Protein AF-A0A162M5D6-F1 (afdb_monomer_lite)

Organism: NCBI:txid520767

Sequence (136 aa):
MGKERIKIIQDYLTEVTIKDVEELYRNLEDIYNQLLLKQNIGIQKCFCGGNENFLSELKKSFSKAVEINLIVSFLLESGVRLIIEDLIEAKKRNCPIRIVTGRYLNITQPSALYLIKDRLGDYVDFNERYEKWTQQ

Foldseek 3Di:
DVVVVVVVVVVCVVPDDPVNVVVVVVVVVVVVVVVCVVVVHDDDDDDDDDPDDPLVVVLVCLQPALEEEAEDAADDLVVCVSCLVSVLNSVVVVHQAEYEYECVVPRHDVVNVVVNCVRCPPSYHYDYDDPPPDDD

Secondary structure (DSSP, 8-state):
-HHHHHHHHHHHTTS--HHHHHHHHHHHHHHHHHHHHHTTPPP-----STT--HHHHHHHHHHH-S-EEEEES---HHHHHHHHHHHHHHHHTT--EEEEE--TTS-S-HHHHHHHHHHHGGGEEEEE--------

pLDDT: mean 80.39, std 15.58, range [35.5, 97.44]

Radius of gyration: 22.11 Å; chains: 1; bounding box: 46×38×70 Å

Structure (mmCIF, N/CA/C/O backbone):
data_AF-A0A162M5D6-F1
#
_entry.id   AF-A0A162M5D6-F1
#
loop_
_atom_site.group_PDB
_atom_site.id
_atom_site.type_symbol
_atom_site.label_atom_id
_atom_site.label_alt_id
_atom_site.label_comp_id
_atom_site.label_asym_id
_atom_site.label_entity_id
_atom_site.label_seq_id
_atom_site.pdbx_PDB_ins_code
_atom_site.Cartn_x
_atom_site.Cartn_y
_atom_site.Cartn_z
_atom_site.occupancy
_atom_site.B_iso_or_equiv
_atom_site.auth_seq_id
_atom_site.auth_comp_id
_atom_site.auth_asym_id
_atom_site.auth_atom_id
_atom_site.pdbx_PDB_model_num
ATOM 1 N N . MET A 1 1 ? -31.318 17.160 29.882 1.00 50.53 1 MET A N 1
ATOM 2 C CA . MET A 1 1 ? -30.449 15.968 30.026 1.00 50.53 1 MET A CA 1
ATOM 3 C C . MET A 1 1 ? -29.015 16.164 29.529 1.00 50.53 1 MET A C 1
ATOM 5 O O . MET A 1 1 ? -28.113 15.888 30.301 1.00 50.53 1 MET A O 1
ATOM 9 N N . GLY A 1 2 ? -28.751 16.630 28.297 1.00 54.97 2 GLY A N 1
ATOM 10 C CA . GLY A 1 2 ? -27.367 16.724 27.778 1.00 54.97 2 GLY A CA 1
ATOM 11 C C . GLY A 1 2 ? -26.460 17.755 28.474 1.00 54.97 2 GLY A C 1
ATOM 12 O O . GLY A 1 2 ? -25.319 17.450 28.792 1.00 54.97 2 GLY A O 1
ATOM 13 N N . LYS A 1 3 ? -26.975 18.956 28.777 1.00 54.56 3 LYS A N 1
ATOM 14 C CA . LYS A 1 3 ? -26.180 20.059 29.365 1.00 54.56 3 LYS A CA 1
ATOM 15 C C . LYS A 1 3 ? -25.718 19.809 30.806 1.00 54.56 3 LYS A C 1
ATOM 17 O O . LYS A 1 3 ? -24.673 20.299 31.208 1.00 54.56 3 LYS A O 1
ATOM 22 N N . GLU A 1 4 ? -26.488 19.036 31.562 1.00 56.66 4 GLU A N 1
ATOM 23 C CA . GLU A 1 4 ? -26.211 18.716 32.968 1.00 56.66 4 GLU A CA 1
ATOM 24 C C . GLU A 1 4 ? -25.082 17.685 33.094 1.00 56.66 4 GLU A C 1
ATOM 26 O O . GLU A 1 4 ? -24.211 17.806 33.948 1.00 56.66 4 GLU A O 1
ATOM 31 N N . ARG A 1 5 ? -25.017 16.741 32.144 1.00 57.56 5 ARG A N 1
ATOM 32 C CA . ARG A 1 5 ? -23.924 15.767 32.033 1.00 57.56 5 ARG A CA 1
ATOM 33 C C . ARG A 1 5 ? -22.599 16.412 31.618 1.00 57.56 5 ARG A C 1
ATOM 35 O O . ARG A 1 5 ? -21.558 16.001 32.109 1.00 57.56 5 ARG A O 1
ATOM 42 N N . ILE A 1 6 ? -22.634 17.442 30.766 1.00 58.12 6 ILE A N 1
ATOM 43 C CA . ILE A 1 6 ? -21.426 18.171 30.327 1.00 58.12 6 ILE A CA 1
ATOM 44 C C . ILE A 1 6 ? -20.765 18.911 31.496 1.00 58.12 6 ILE A C 1
ATOM 46 O O . ILE A 1 6 ? -19.542 18.947 31.579 1.00 58.12 6 ILE A O 1
ATOM 50 N N . LYS A 1 7 ? -21.565 19.451 32.421 1.00 59.00 7 LYS A N 1
ATOM 51 C CA . LYS A 1 7 ? -21.062 20.180 33.592 1.00 59.00 7 LYS A CA 1
ATOM 52 C C . LYS A 1 7 ? -20.300 19.271 34.561 1.00 59.00 7 LYS A C 1
ATOM 54 O O . LYS A 1 7 ? -19.232 19.638 35.022 1.00 59.00 7 LYS A O 1
ATOM 59 N N . ILE A 1 8 ? -20.805 18.057 34.782 1.00 61.66 8 ILE A N 1
ATOM 60 C CA . ILE A 1 8 ? -20.123 17.041 35.598 1.00 61.66 8 ILE A CA 1
ATOM 61 C C . ILE A 1 8 ? -18.781 16.660 34.958 1.00 61.66 8 ILE A C 1
ATOM 63 O O . ILE A 1 8 ? -17.774 16.586 35.643 1.00 61.66 8 ILE A O 1
ATOM 67 N N . ILE A 1 9 ? -18.737 16.483 33.635 1.00 61.41 9 ILE A N 1
ATOM 68 C CA . ILE A 1 9 ? -17.500 16.131 32.916 1.00 61.41 9 ILE A CA 1
ATOM 69 C C . ILE A 1 9 ? -16.437 17.239 33.040 1.00 61.41 9 ILE A C 1
ATOM 71 O O . ILE A 1 9 ? -15.251 16.935 33.138 1.00 61.41 9 ILE A O 1
ATOM 75 N N . GLN A 1 10 ? -16.850 18.510 33.074 1.00 60.47 10 GLN A N 1
ATOM 76 C CA . GLN A 1 10 ? -15.944 19.653 33.242 1.00 60.47 10 GLN A CA 1
ATOM 77 C C . GLN A 1 10 ? -15.263 19.683 34.616 1.00 60.47 10 GLN A C 1
ATOM 79 O O . GLN A 1 10 ? -14.074 19.979 34.669 1.00 60.47 10 GLN A O 1
ATOM 84 N N . ASP A 1 11 ? -15.970 19.315 35.686 1.00 59.22 11 ASP A N 1
ATOM 85 C CA . ASP A 1 11 ? -15.410 19.285 37.047 1.00 59.22 11 ASP A CA 1
ATOM 86 C C . ASP A 1 11 ? -14.407 18.130 37.257 1.00 59.22 11 ASP A C 1
ATOM 88 O O . ASP A 1 11 ? -13.517 18.230 38.097 1.00 59.22 11 ASP A O 1
ATOM 92 N N . TYR A 1 12 ? -14.498 17.046 36.474 1.00 59.38 12 TYR A N 1
ATOM 93 C CA . TYR A 1 12 ? -13.530 15.939 36.518 1.00 59.38 12 TYR A CA 1
ATOM 94 C C . TYR A 1 12 ? -12.299 16.168 35.627 1.00 59.38 12 TYR A C 1
ATOM 96 O O . TYR A 1 12 ? -11.243 15.603 35.896 1.00 59.38 12 TYR A O 1
ATOM 104 N N . LEU A 1 13 ? -12.386 17.018 34.597 1.00 58.44 13 LEU A N 1
ATOM 105 C CA . LEU A 1 13 ? -11.281 17.291 33.664 1.00 58.44 13 LEU A CA 1
ATOM 106 C C . LEU A 1 13 ? -10.058 17.961 34.318 1.00 58.44 13 LEU A C 1
ATOM 108 O O . LEU A 1 13 ? -8.984 17.961 33.723 1.00 58.44 13 LEU A O 1
ATOM 112 N N . THR A 1 14 ? -10.188 18.497 35.534 1.00 59.84 14 THR A N 1
ATOM 113 C CA . THR A 1 14 ? -9.071 19.069 36.305 1.00 59.84 14 THR A CA 1
ATOM 114 C C . THR A 1 14 ? -8.072 18.036 36.834 1.00 59.84 14 THR A C 1
ATOM 116 O O . THR A 1 14 ? -6.943 18.416 37.134 1.00 59.84 14 THR A O 1
ATOM 119 N N . GLU A 1 15 ? -8.436 16.751 36.908 1.00 63.97 15 GLU A N 1
ATOM 120 C CA . GLU A 1 15 ? -7.542 15.668 37.368 1.00 63.97 15 GLU A CA 1
ATOM 121 C C . GLU A 1 15 ? -7.142 14.681 36.259 1.00 63.97 15 GLU A C 1
ATOM 123 O O . GLU A 1 15 ? -6.384 13.740 36.492 1.00 63.97 15 GLU A O 1
ATOM 128 N N . VAL A 1 16 ? -7.641 14.887 35.041 1.00 67.38 16 VAL A N 1
ATOM 129 C CA . VAL A 1 16 ? -7.506 13.939 33.930 1.00 67.38 16 VAL A CA 1
ATOM 130 C C . VAL A 1 16 ? -6.318 14.332 33.059 1.00 67.38 16 VAL A C 1
ATOM 132 O O . VAL A 1 16 ? -6.172 15.487 32.653 1.00 67.38 16 VAL A O 1
ATOM 135 N N . THR A 1 17 ? -5.452 13.371 32.742 1.00 77.56 17 THR A N 1
ATOM 136 C CA . THR A 1 17 ? -4.308 13.632 31.867 1.00 77.56 17 THR A CA 1
ATOM 137 C C . THR A 1 17 ? -4.729 13.618 30.397 1.00 77.56 17 THR A C 1
ATOM 139 O O . THR A 1 17 ? -5.713 12.992 30.008 1.00 77.56 17 THR A O 1
ATOM 142 N N . ILE A 1 18 ? -3.947 14.271 29.530 1.00 75.19 18 ILE A N 1
ATOM 143 C CA . ILE A 1 18 ? -4.196 14.283 28.074 1.00 75.19 18 ILE A CA 1
ATOM 144 C C . ILE A 1 18 ? -4.282 12.855 27.502 1.00 75.19 18 ILE A C 1
ATOM 146 O O . ILE A 1 18 ? -5.047 12.613 26.571 1.00 75.19 18 ILE A O 1
ATOM 150 N N . LYS A 1 19 ? -3.538 11.901 28.080 1.00 76.06 19 LYS A N 1
ATOM 151 C CA . LYS A 1 19 ? -3.556 10.495 27.656 1.00 76.06 19 LYS A CA 1
ATOM 152 C C . LYS A 1 19 ? -4.900 9.822 27.915 1.00 76.06 19 LYS A C 1
ATOM 154 O O . LYS A 1 19 ? -5.393 9.118 27.042 1.00 76.06 19 LYS A O 1
ATOM 159 N N . ASP A 1 20 ? -5.501 10.080 29.070 1.00 78.00 20 ASP A N 1
ATOM 160 C CA . ASP A 1 20 ? -6.796 9.502 29.437 1.00 78.00 20 ASP A CA 1
ATOM 161 C C . ASP A 1 20 ? -7.901 10.010 28.497 1.00 78.00 20 ASP A C 1
ATOM 163 O O . ASP A 1 20 ? -8.774 9.255 28.068 1.00 78.00 20 ASP A O 1
ATOM 167 N N . VAL A 1 21 ? -7.831 11.291 28.109 1.00 81.56 21 VAL A N 1
ATOM 168 C CA . VAL A 1 21 ? -8.748 11.885 27.123 1.00 81.56 21 VAL A CA 1
ATOM 169 C C . VAL A 1 21 ? -8.559 11.256 25.741 1.00 81.56 21 VAL A C 1
ATOM 171 O O . VAL A 1 21 ? -9.543 10.980 25.053 1.00 81.56 21 VAL A O 1
ATOM 174 N N . GLU A 1 22 ? -7.313 11.010 25.329 1.00 78.19 22 GLU A N 1
ATOM 175 C CA . GLU A 1 22 ? -7.013 10.360 24.051 1.00 78.19 22 GLU A CA 1
ATOM 176 C C . GLU A 1 22 ? -7.562 8.926 24.002 1.00 78.19 22 GLU A C 1
ATOM 178 O O . GLU A 1 22 ? -8.163 8.522 23.003 1.00 78.19 22 GLU A O 1
ATOM 183 N N . GLU A 1 23 ? -7.410 8.165 25.085 1.00 79.56 23 GLU A N 1
ATOM 184 C CA . GLU A 1 23 ? -7.946 6.808 25.189 1.00 79.56 23 GLU A CA 1
ATOM 185 C C . GLU A 1 23 ? -9.479 6.802 25.145 1.00 79.56 23 GLU A C 1
ATOM 187 O O . GLU A 1 23 ? -10.086 6.022 24.406 1.00 79.56 23 GLU A O 1
ATOM 192 N N . LEU A 1 24 ? -10.120 7.732 25.859 1.00 83.44 24 LEU A N 1
ATOM 193 C CA . LEU A 1 24 ? -11.573 7.880 25.836 1.00 83.44 24 LEU A CA 1
ATOM 194 C C . LEU A 1 24 ? -12.092 8.220 24.431 1.00 83.44 24 LEU A C 1
ATOM 196 O O . LEU A 1 24 ? -13.107 7.670 23.998 1.00 83.44 24 LEU A O 1
ATOM 200 N N . TYR A 1 25 ? -11.385 9.096 23.709 1.00 81.25 25 TYR A N 1
ATOM 201 C CA . TYR A 1 25 ? -11.719 9.458 22.333 1.00 81.25 25 TYR A CA 1
ATOM 202 C C . TYR A 1 25 ? -11.641 8.247 21.396 1.00 81.25 25 TYR A C 1
ATOM 204 O O . TYR A 1 25 ? -12.595 7.989 20.663 1.00 81.25 25 TYR A O 1
ATOM 212 N N . ARG A 1 26 ? -10.556 7.463 21.465 1.00 79.88 26 ARG A N 1
ATOM 213 C CA . ARG A 1 26 ? -10.389 6.239 20.658 1.00 79.88 26 ARG A CA 1
ATOM 214 C C . ARG A 1 26 ? -11.501 5.224 20.935 1.00 79.88 26 ARG A C 1
ATOM 216 O O . ARG A 1 26 ? -12.093 4.692 20.002 1.00 79.88 26 ARG A O 1
ATOM 223 N N . ASN A 1 27 ? -11.846 5.021 22.207 1.00 85.06 27 ASN A N 1
ATOM 224 C CA . ASN A 1 27 ? -12.925 4.113 22.601 1.00 85.06 27 ASN A CA 1
ATOM 225 C C . ASN A 1 27 ? -14.295 4.570 22.072 1.00 85.06 27 ASN A C 1
ATOM 227 O O . ASN A 1 27 ? -15.091 3.755 21.602 1.00 85.06 27 ASN A O 1
ATOM 231 N N . LEU A 1 28 ? -14.581 5.875 22.125 1.00 86.75 28 LEU A N 1
ATOM 232 C CA . LEU A 1 28 ? -15.802 6.447 21.552 1.00 86.75 28 LEU A CA 1
ATOM 233 C C . LEU A 1 28 ? -15.848 6.297 20.027 1.00 86.75 28 LEU A C 1
ATOM 235 O O . LEU A 1 28 ? -16.903 5.953 19.489 1.00 86.75 28 LEU A O 1
ATOM 239 N N . GLU A 1 29 ? -14.724 6.524 19.346 1.00 83.06 29 GLU A N 1
ATOM 240 C CA . GLU A 1 29 ? -14.594 6.329 17.899 1.00 83.06 29 GLU A CA 1
ATOM 241 C C . GLU A 1 29 ? -14.893 4.871 17.514 1.00 83.06 29 GLU A C 1
ATOM 243 O O . GLU A 1 29 ? -15.679 4.624 16.598 1.00 83.06 29 GLU A O 1
ATOM 248 N N . ASP A 1 30 ? -14.358 3.898 18.254 1.00 83.31 30 ASP A N 1
ATOM 249 C CA . ASP A 1 30 ? -14.608 2.473 18.016 1.00 83.31 30 ASP A CA 1
ATOM 250 C C . ASP A 1 30 ? -16.081 2.097 18.204 1.00 83.31 30 ASP A C 1
ATOM 252 O O . ASP A 1 30 ? -16.663 1.408 17.359 1.00 83.31 30 ASP A O 1
ATOM 256 N N . ILE A 1 31 ? -16.721 2.584 19.273 1.00 86.94 31 ILE A N 1
ATOM 257 C CA . ILE A 1 31 ? -18.156 2.367 19.507 1.00 86.94 31 ILE A CA 1
ATOM 258 C C . ILE A 1 31 ? -18.977 2.968 18.361 1.00 86.94 31 ILE A C 1
ATOM 260 O O . ILE A 1 31 ? -19.894 2.322 17.846 1.00 86.94 31 ILE A O 1
ATOM 264 N N . TYR A 1 32 ? -18.645 4.187 17.935 1.00 84.25 32 TYR A N 1
ATOM 265 C CA . TYR A 1 32 ? -19.317 4.856 16.826 1.00 84.25 32 TYR A CA 1
ATOM 266 C C . TYR A 1 32 ? -19.174 4.067 15.517 1.00 84.25 32 TYR A C 1
ATOM 268 O O . TYR A 1 32 ? -20.175 3.787 14.853 1.00 84.25 32 TYR A O 1
ATOM 276 N N . ASN A 1 33 ? -17.964 3.608 15.197 1.00 81.69 33 ASN A N 1
ATOM 277 C CA . ASN A 1 33 ? -17.697 2.783 14.020 1.00 81.69 33 ASN A CA 1
ATOM 278 C C . ASN A 1 33 ? -18.497 1.469 14.047 1.00 81.69 33 ASN A C 1
ATOM 280 O O . ASN A 1 33 ? -19.085 1.082 13.036 1.00 81.69 33 ASN A O 1
ATOM 284 N N . GLN A 1 34 ? -18.598 0.799 15.202 1.00 84.00 34 GLN A N 1
ATOM 285 C CA . GLN A 1 34 ? -19.424 -0.406 15.336 1.00 84.00 34 GLN A CA 1
ATOM 286 C C . GLN A 1 34 ? -20.916 -0.136 15.101 1.00 84.00 34 GLN A C 1
ATOM 288 O O . GLN A 1 34 ? -21.606 -0.963 14.500 1.00 84.00 34 GLN A O 1
ATOM 293 N N . LEU A 1 35 ? -21.430 1.006 15.564 1.00 86.88 35 LEU A N 1
ATOM 294 C CA . LEU A 1 35 ? -22.823 1.392 15.339 1.00 86.88 35 LEU A CA 1
ATOM 295 C C . LEU A 1 35 ? -23.102 1.676 13.859 1.00 86.88 35 LEU A C 1
ATOM 297 O O . LEU A 1 35 ? -24.130 1.227 13.350 1.00 86.88 35 LEU A O 1
ATOM 301 N N . LEU A 1 36 ? -22.184 2.349 13.161 1.00 84.50 36 LEU A N 1
ATOM 302 C CA . LEU A 1 36 ? -22.298 2.594 11.720 1.00 84.50 36 LEU A CA 1
ATOM 303 C C . LEU A 1 36 ? -22.319 1.288 10.918 1.00 84.50 36 LEU A C 1
ATOM 305 O O . LEU A 1 36 ? -23.181 1.116 10.055 1.00 84.50 36 LEU A O 1
ATOM 309 N N . LEU A 1 37 ? -21.441 0.336 11.257 1.00 82.44 37 LEU A N 1
ATOM 310 C CA . LEU A 1 37 ? -21.422 -0.992 10.634 1.00 82.44 37 LEU A CA 1
ATOM 311 C C . LEU A 1 37 ? -22.741 -1.746 10.852 1.00 82.44 37 LEU A C 1
ATOM 313 O O . LEU A 1 37 ? -23.274 -2.323 9.908 1.00 82.44 37 LEU A O 1
ATOM 317 N N . LYS A 1 38 ? -23.311 -1.702 12.067 1.00 87.06 38 LYS A N 1
ATOM 318 C CA . LYS A 1 38 ? -24.627 -2.305 12.357 1.00 87.06 38 LYS A CA 1
ATOM 319 C C . LYS A 1 38 ? -25.759 -1.697 11.530 1.00 87.06 38 LYS A C 1
ATOM 321 O O . LYS A 1 38 ? -26.717 -2.396 11.218 1.00 87.06 38 LYS A O 1
ATOM 326 N N . GLN A 1 39 ? -25.664 -0.415 11.192 1.00 87.50 39 GLN A N 1
ATOM 327 C CA . GLN A 1 39 ? -26.651 0.291 10.370 1.00 87.50 39 GLN A CA 1
ATOM 328 C C . GLN A 1 39 ? -26.354 0.199 8.866 1.00 87.50 39 GLN A C 1
ATOM 330 O O . GLN A 1 39 ? -27.059 0.811 8.068 1.00 87.50 39 GLN A O 1
ATOM 335 N N . ASN A 1 40 ? -25.337 -0.577 8.473 1.00 81.62 40 ASN A N 1
ATOM 336 C CA . ASN A 1 40 ? -24.897 -0.744 7.090 1.00 81.62 40 ASN A CA 1
ATOM 337 C C . ASN A 1 40 ? -24.501 0.583 6.408 1.00 81.62 40 ASN A C 1
ATOM 339 O O . ASN A 1 40 ? -24.628 0.734 5.193 1.00 81.62 40 ASN A O 1
ATOM 343 N N . ILE A 1 41 ? -24.032 1.556 7.196 1.00 83.19 41 ILE A N 1
ATOM 344 C CA . ILE A 1 41 ? -23.549 2.846 6.702 1.00 83.19 41 ILE A CA 1
ATOM 345 C C . ILE A 1 41 ? -22.061 2.701 6.380 1.00 83.19 41 ILE A C 1
ATOM 347 O O . ILE A 1 41 ? -21.254 2.355 7.244 1.00 83.19 41 ILE A O 1
ATOM 351 N N . GLY A 1 42 ? -21.693 2.970 5.127 1.00 72.62 42 GLY A N 1
ATOM 352 C CA . GLY A 1 42 ? -20.301 2.949 4.687 1.00 72.62 42 GLY A CA 1
ATOM 353 C C . GLY A 1 42 ? -19.486 4.046 5.372 1.00 72.62 42 GLY A C 1
ATOM 354 O O . GLY A 1 42 ? -19.774 5.230 5.213 1.00 72.62 42 GLY A O 1
ATOM 355 N N . ILE A 1 43 ? -18.457 3.654 6.122 1.00 72.25 43 ILE A N 1
ATOM 356 C CA . ILE A 1 43 ? -17.537 4.589 6.775 1.00 72.25 43 ILE A CA 1
ATOM 357 C C . ILE A 1 43 ? -16.550 5.106 5.724 1.00 72.25 43 ILE A C 1
ATOM 359 O O . ILE A 1 43 ? -15.767 4.333 5.174 1.00 72.25 43 ILE A O 1
ATOM 363 N N . GLN A 1 44 ? -16.557 6.413 5.459 1.00 73.19 44 GLN A N 1
ATOM 364 C CA . GLN A 1 44 ? -15.472 7.072 4.731 1.00 73.19 44 GLN A CA 1
ATOM 365 C C . GLN A 1 44 ? -14.458 7.603 5.740 1.00 73.19 44 GLN A C 1
ATOM 367 O O . GLN A 1 44 ? -14.756 8.521 6.502 1.00 73.19 44 GLN A O 1
ATOM 372 N N . LYS A 1 45 ? -13.262 7.011 5.750 1.00 77.94 45 LYS A N 1
ATOM 373 C CA . LYS A 1 45 ? -12.149 7.474 6.580 1.00 77.94 45 LYS A CA 1
ATOM 374 C C . LYS A 1 45 ? -11.257 8.404 5.760 1.00 77.94 45 LYS A C 1
ATOM 376 O O . LYS A 1 45 ? -10.803 8.031 4.681 1.00 77.94 45 LYS A O 1
ATOM 381 N N . CYS A 1 46 ? -11.027 9.609 6.270 1.00 82.19 46 CYS A N 1
ATOM 382 C CA . CYS A 1 46 ? -10.016 10.528 5.754 1.00 82.19 46 CYS A CA 1
ATOM 383 C C . CYS A 1 46 ? -8.738 10.352 6.580 1.00 82.19 46 CYS A C 1
ATOM 385 O O . CYS A 1 46 ? -8.832 10.071 7.769 1.00 82.19 46 CYS A O 1
ATOM 387 N N . PHE A 1 47 ? -7.570 10.505 5.958 1.00 85.06 47 PHE A N 1
ATOM 388 C CA . PHE A 1 47 ? -6.284 10.460 6.651 1.00 85.06 47 PHE A CA 1
ATOM 389 C C . PHE A 1 47 ? -5.572 11.796 6.463 1.00 85.06 47 PHE A C 1
ATOM 391 O O . PHE A 1 47 ? -5.239 12.160 5.334 1.00 85.06 47 PHE A O 1
ATOM 398 N N . CYS A 1 48 ? -5.321 12.510 7.560 1.00 83.44 48 CYS A N 1
ATOM 399 C CA . CYS A 1 48 ? -4.722 13.854 7.530 1.00 83.44 48 CYS A CA 1
ATOM 400 C C . CYS A 1 48 ? -3.274 13.897 8.056 1.00 83.44 48 CYS A C 1
ATOM 402 O O . CYS A 1 48 ? -2.677 14.969 8.146 1.00 83.44 48 CYS A O 1
ATOM 404 N N . GLY A 1 49 ? -2.695 12.741 8.394 1.00 75.94 49 GLY A N 1
ATOM 405 C CA . 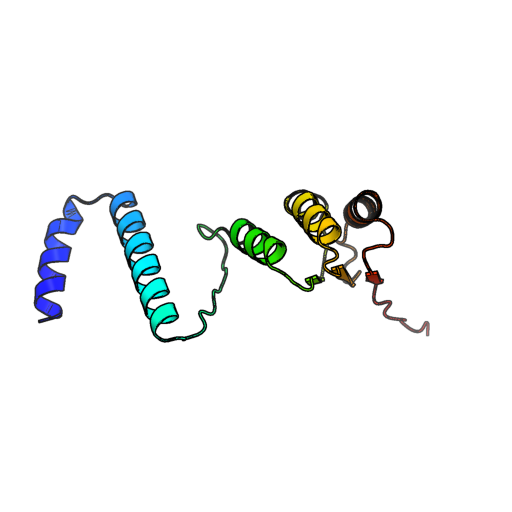GLY A 1 49 ? -1.388 12.644 9.049 1.00 75.94 49 GLY A CA 1
ATOM 406 C C . GLY A 1 49 ? -1.468 12.843 10.570 1.00 75.94 49 GLY A C 1
ATOM 407 O O . GLY A 1 49 ? -2.547 12.881 11.155 1.00 75.94 49 GLY A O 1
ATOM 408 N N . GLY A 1 50 ? -0.316 12.923 11.240 1.00 79.75 50 GLY A N 1
ATOM 409 C CA . GLY A 1 50 ? -0.250 13.009 12.704 1.00 79.75 50 GLY A CA 1
ATOM 410 C C . GLY A 1 50 ? -0.455 11.650 13.380 1.00 79.75 50 GLY A C 1
ATOM 411 O O . GLY A 1 50 ? 0.305 10.718 13.127 1.00 79.75 50 GLY A O 1
ATOM 412 N N . ASN A 1 51 ? -1.470 11.539 14.242 1.00 70.31 51 ASN A N 1
ATOM 413 C CA . ASN A 1 51 ? -1.717 10.338 15.056 1.00 70.31 51 ASN A CA 1
ATOM 414 C C . ASN A 1 51 ? -2.437 9.207 14.298 1.00 70.31 51 ASN A C 1
ATOM 416 O O . ASN A 1 51 ? -2.578 8.097 14.818 1.00 70.31 51 ASN A O 1
ATOM 420 N N . GLU A 1 52 ? -2.902 9.470 13.076 1.00 69.06 52 GLU A N 1
ATOM 421 C CA . GLU A 1 52 ? -3.607 8.492 12.252 1.00 69.06 52 GLU A CA 1
ATOM 422 C C . GLU A 1 52 ? -2.629 7.631 11.449 1.00 69.06 52 GLU A C 1
ATOM 424 O O . GLU A 1 52 ? -1.851 8.118 10.626 1.00 69.06 52 GLU A O 1
ATOM 429 N N . ASN A 1 53 ? -2.694 6.312 11.642 1.00 83.31 53 ASN A N 1
ATOM 430 C CA . ASN A 1 53 ? -1.799 5.382 10.961 1.00 83.31 53 ASN A CA 1
ATOM 431 C C . ASN A 1 53 ? -2.364 4.950 9.596 1.00 83.31 53 ASN A C 1
ATOM 433 O O . ASN A 1 53 ? -2.886 3.842 9.446 1.00 83.31 53 ASN A O 1
ATOM 437 N N . PHE A 1 54 ? -2.234 5.830 8.598 1.00 89.62 54 PHE A N 1
ATOM 438 C CA . PHE A 1 54 ? -2.598 5.548 7.202 1.00 89.62 54 PHE A CA 1
ATOM 439 C C . PHE A 1 54 ? -1.961 4.252 6.681 1.00 89.62 54 PHE A C 1
ATOM 441 O O . PHE A 1 54 ? -2.629 3.445 6.039 1.00 89.62 54 PHE A O 1
ATOM 448 N N . LEU A 1 55 ? -0.686 4.013 7.005 1.00 91.50 55 LEU A N 1
ATOM 449 C CA . LEU A 1 55 ? 0.039 2.828 6.546 1.00 91.50 55 LEU A CA 1
ATOM 450 C C . LEU A 1 55 ? -0.605 1.527 7.047 1.00 91.50 55 LEU A C 1
ATOM 452 O O . LEU A 1 55 ? -0.726 0.574 6.283 1.00 91.50 55 LEU A O 1
ATOM 456 N N . SER A 1 56 ? -1.031 1.480 8.310 1.00 90.25 56 SER A N 1
ATOM 457 C CA . SER A 1 56 ? -1.692 0.302 8.887 1.00 90.25 56 SER A CA 1
ATOM 458 C C . SER A 1 56 ? -2.997 -0.028 8.160 1.00 90.25 56 SER A C 1
ATOM 460 O O . SER A 1 56 ? -3.225 -1.176 7.776 1.00 90.25 56 SER A O 1
ATOM 462 N N . GLU A 1 57 ? -3.830 0.980 7.895 1.00 89.69 57 GLU A N 1
ATOM 463 C CA . GLU A 1 57 ? -5.088 0.790 7.163 1.00 89.69 57 GLU A CA 1
ATOM 464 C C . GLU A 1 57 ? -4.863 0.445 5.685 1.00 89.69 57 GLU A C 1
ATOM 466 O O . GLU A 1 57 ? -5.568 -0.401 5.127 1.00 89.69 57 GLU A O 1
ATOM 471 N N . LEU A 1 58 ? -3.830 1.012 5.060 1.00 93.56 58 LEU A N 1
ATOM 472 C CA . LEU A 1 58 ? -3.432 0.655 3.702 1.00 93.56 58 LEU A CA 1
ATOM 473 C C . LEU A 1 58 ? -3.028 -0.826 3.610 1.00 93.56 58 LEU A C 1
ATOM 475 O O . LEU A 1 58 ? -3.517 -1.543 2.739 1.00 93.56 58 LEU A O 1
ATOM 479 N N . LYS A 1 59 ? -2.211 -1.321 4.549 1.00 95.19 59 LYS A N 1
ATOM 480 C CA . LYS A 1 59 ? -1.816 -2.740 4.611 1.00 95.19 59 LYS A CA 1
ATOM 481 C C . LYS A 1 59 ? -3.012 -3.670 4.828 1.00 95.19 59 LYS A C 1
ATOM 483 O O . LYS A 1 59 ? -3.134 -4.689 4.150 1.00 95.19 59 LYS A O 1
ATOM 488 N N . LYS A 1 60 ? -3.940 -3.305 5.723 1.00 92.94 60 LYS A N 1
ATOM 489 C CA . LYS A 1 60 ? -5.207 -4.043 5.913 1.00 92.94 60 LYS A CA 1
ATOM 490 C C . LYS A 1 60 ? -6.055 -4.072 4.641 1.00 92.94 60 LYS A C 1
ATOM 492 O O . LYS A 1 60 ? -6.738 -5.061 4.385 1.00 92.94 60 LYS A O 1
ATOM 497 N N . SER A 1 61 ? -6.027 -2.995 3.861 1.00 93.56 61 SER A N 1
ATOM 498 C CA . SER A 1 61 ? -6.733 -2.925 2.582 1.00 93.56 61 SER A CA 1
ATOM 499 C C . SER A 1 61 ? -6.084 -3.853 1.557 1.00 93.56 61 SER A C 1
ATOM 501 O O . SER A 1 61 ? -6.782 -4.656 0.942 1.00 93.56 61 SER A O 1
ATOM 503 N N . PHE A 1 62 ? -4.752 -3.842 1.43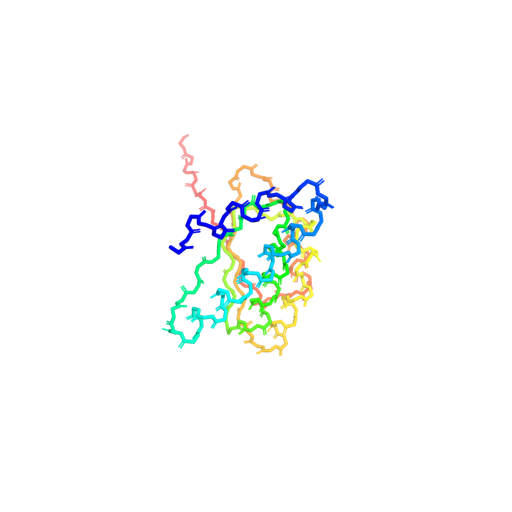8 1.00 96.88 62 PHE A N 1
ATOM 504 C CA . PHE A 1 62 ? -4.028 -4.760 0.555 1.00 96.88 62 PHE A CA 1
ATOM 505 C C . PHE A 1 62 ? -4.288 -6.227 0.886 1.00 96.88 62 PHE A C 1
ATOM 507 O O . PHE A 1 62 ? -4.535 -7.009 -0.031 1.00 96.88 62 PHE A O 1
ATOM 514 N N . SER A 1 63 ? -4.311 -6.611 2.167 1.00 96.19 63 SER A N 1
ATOM 515 C CA . SER A 1 63 ? -4.513 -8.013 2.564 1.00 96.19 63 SER A CA 1
ATOM 516 C C . SER A 1 63 ? -5.885 -8.576 2.180 1.00 96.19 63 SER A C 1
ATOM 518 O O . SER A 1 63 ? -6.012 -9.782 1.971 1.00 96.19 63 SER A O 1
ATOM 520 N N . LYS A 1 64 ? -6.899 -7.717 2.027 1.00 95.00 64 LYS A N 1
ATOM 521 C CA . LYS A 1 64 ? -8.269 -8.095 1.638 1.00 95.00 64 LYS A CA 1
ATOM 522 C C . LYS A 1 64 ? -8.594 -7.797 0.174 1.00 95.00 64 LYS A C 1
ATOM 524 O O . LYS A 1 64 ? -9.625 -8.248 -0.316 1.00 95.00 64 LYS A O 1
ATOM 529 N N . ALA A 1 65 ? -7.745 -7.037 -0.514 1.00 95.75 65 ALA A N 1
ATOM 530 C CA . ALA A 1 65 ? -7.993 -6.600 -1.879 1.00 95.75 65 ALA A CA 1
ATOM 531 C C . ALA A 1 65 ? -8.095 -7.786 -2.850 1.00 95.75 65 ALA A C 1
ATOM 533 O O . ALA A 1 65 ? -7.291 -8.726 -2.788 1.00 95.75 65 ALA A O 1
ATOM 534 N N . VAL A 1 66 ? -9.072 -7.690 -3.755 1.00 96.62 66 VAL A N 1
ATOM 535 C CA . VAL A 1 66 ? -9.248 -8.576 -4.919 1.00 96.62 66 VAL A CA 1
ATOM 536 C C . VAL A 1 66 ? -8.473 -8.039 -6.127 1.00 96.62 66 VAL A C 1
ATOM 538 O O . VAL A 1 66 ? -8.024 -8.816 -6.958 1.00 96.62 66 VAL A O 1
ATOM 541 N N . GLU A 1 67 ? -8.270 -6.721 -6.181 1.00 95.88 67 GLU A N 1
ATOM 542 C CA . GLU A 1 67 ? -7.453 -6.007 -7.162 1.00 95.88 67 GLU A CA 1
ATOM 543 C C . GLU A 1 67 ? -6.807 -4.789 -6.483 1.00 95.88 67 GLU A C 1
ATOM 545 O O . GLU A 1 67 ? -7.426 -4.152 -5.624 1.00 95.88 67 GLU A O 1
ATOM 550 N N . ILE A 1 68 ? -5.572 -4.453 -6.863 1.00 96.81 68 ILE A N 1
ATOM 551 C CA . ILE A 1 68 ? -4.847 -3.276 -6.373 1.00 96.81 68 ILE A CA 1
ATOM 552 C C . ILE A 1 68 ? -4.457 -2.392 -7.562 1.00 96.81 68 ILE A C 1
ATOM 554 O O . ILE A 1 68 ? -3.593 -2.748 -8.359 1.00 96.81 68 ILE A O 1
ATOM 558 N N . ASN A 1 69 ? -5.049 -1.199 -7.643 1.00 95.12 69 ASN A N 1
ATOM 559 C CA . ASN A 1 69 ? -4.662 -0.155 -8.592 1.00 95.12 69 ASN A CA 1
ATOM 560 C C . ASN A 1 69 ? -4.105 1.048 -7.821 1.00 95.12 69 ASN A C 1
ATOM 562 O O . ASN A 1 69 ? -4.849 1.740 -7.127 1.00 95.12 69 ASN A O 1
ATOM 566 N N . LEU A 1 70 ? -2.803 1.310 -7.942 1.00 93.88 70 LEU A N 1
ATOM 567 C CA . LEU A 1 70 ? -2.156 2.479 -7.346 1.00 93.88 70 LEU A CA 1
ATOM 568 C C . LEU A 1 70 ? -1.918 3.534 -8.424 1.00 93.88 70 LEU A C 1
ATOM 570 O O . LEU A 1 70 ? -1.110 3.326 -9.324 1.00 93.88 70 LEU A O 1
ATOM 574 N N . ILE A 1 71 ? -2.605 4.671 -8.326 1.00 92.12 71 ILE A N 1
ATOM 575 C CA . ILE A 1 71 ? -2.384 5.833 -9.194 1.00 92.12 71 ILE A CA 1
ATOM 576 C C . ILE A 1 71 ? -1.737 6.914 -8.339 1.00 92.12 71 ILE A C 1
ATOM 578 O O . ILE A 1 71 ? -2.390 7.500 -7.478 1.00 92.12 71 ILE A O 1
ATOM 582 N N . VAL A 1 72 ? -0.443 7.145 -8.541 1.00 89.75 72 VAL A N 1
ATOM 583 C CA . VAL A 1 72 ? 0.349 8.039 -7.688 1.00 89.75 72 VAL A CA 1
ATOM 584 C C . VAL A 1 72 ? 1.241 8.947 -8.519 1.00 89.75 72 VAL A C 1
ATOM 586 O O . VAL A 1 72 ? 1.885 8.510 -9.470 1.00 89.75 72 VAL A O 1
ATOM 589 N N . SER A 1 73 ? 1.333 10.220 -8.136 1.00 86.00 73 SER A N 1
ATOM 590 C CA . SER A 1 73 ? 2.187 11.180 -8.846 1.00 86.00 73 SER A CA 1
ATOM 591 C C . SER A 1 73 ? 3.668 10.808 -8.768 1.00 86.00 73 SER A C 1
ATOM 593 O O . SER A 1 73 ? 4.383 11.010 -9.743 1.00 86.00 73 SER A O 1
ATOM 595 N N . PHE A 1 74 ? 4.105 10.238 -7.636 1.00 85.56 74 PHE A N 1
ATOM 596 C CA . PHE A 1 74 ? 5.506 9.926 -7.348 1.00 85.56 74 PHE A CA 1
ATOM 597 C C . PHE A 1 74 ? 5.673 8.639 -6.558 1.00 85.56 74 PHE A C 1
ATOM 599 O O . PHE A 1 74 ? 4.861 8.334 -5.683 1.00 85.56 74 PHE A O 1
ATOM 606 N N . LEU A 1 75 ? 6.788 7.949 -6.796 1.00 89.50 75 LEU A N 1
ATOM 607 C CA . LEU A 1 75 ? 7.249 6.841 -5.964 1.00 89.50 75 LEU A CA 1
ATOM 608 C C . LEU A 1 75 ? 8.608 7.169 -5.346 1.00 89.50 75 LEU A C 1
ATOM 610 O O . LEU A 1 75 ? 9.574 7.481 -6.044 1.00 89.50 75 LEU A O 1
ATOM 614 N N . LEU A 1 76 ? 8.668 7.057 -4.022 1.00 91.06 76 LEU A N 1
ATOM 615 C CA . LEU A 1 76 ? 9.904 7.102 -3.248 1.00 91.06 76 LEU A CA 1
ATOM 616 C C . LEU A 1 76 ? 10.248 5.690 -2.792 1.00 91.06 76 LEU A C 1
ATOM 618 O O . LEU A 1 76 ? 9.368 4.944 -2.358 1.00 91.06 76 LEU A O 1
ATOM 622 N N . GLU A 1 77 ? 11.528 5.331 -2.835 1.00 91.94 77 GLU A N 1
ATOM 623 C CA . GLU A 1 77 ? 11.975 3.989 -2.457 1.00 91.94 77 GLU A CA 1
ATOM 624 C C . GLU A 1 77 ? 11.647 3.685 -0.991 1.00 91.94 77 GLU A C 1
ATOM 626 O O . GLU A 1 77 ? 11.186 2.590 -0.668 1.00 91.94 77 GLU A O 1
ATOM 631 N N . SER A 1 78 ? 11.813 4.676 -0.111 1.00 94.06 78 SER A N 1
ATOM 632 C CA . SER A 1 78 ? 11.475 4.563 1.310 1.00 94.06 78 SER A CA 1
ATOM 633 C C . SER A 1 78 ? 10.008 4.188 1.529 1.00 94.06 78 SER A C 1
ATOM 635 O O . SER A 1 78 ? 9.723 3.313 2.339 1.00 94.06 78 SER A O 1
ATOM 637 N N . GLY A 1 79 ? 9.086 4.787 0.772 1.00 92.94 79 GLY A N 1
ATOM 638 C CA . GLY A 1 79 ? 7.661 4.462 0.830 1.00 92.94 79 GLY A CA 1
ATOM 639 C C . GLY A 1 79 ? 7.360 3.064 0.292 1.00 92.94 79 GLY A C 1
ATOM 640 O O . GLY A 1 79 ? 6.625 2.305 0.918 1.00 92.94 79 GLY A O 1
ATOM 641 N N . VAL A 1 80 ? 7.982 2.685 -0.828 1.00 94.50 80 VAL A N 1
ATOM 642 C CA . VAL A 1 80 ? 7.821 1.346 -1.417 1.00 94.50 80 VAL A CA 1
ATOM 643 C C . VAL A 1 80 ? 8.275 0.256 -0.448 1.00 94.50 80 VAL A C 1
ATOM 645 O O . VAL A 1 80 ? 7.563 -0.729 -0.260 1.00 94.50 80 VAL A O 1
ATOM 648 N N . ARG A 1 81 ? 9.420 0.437 0.221 1.00 96.00 81 ARG A N 1
ATOM 649 C CA . ARG A 1 81 ? 9.939 -0.524 1.210 1.00 96.00 81 ARG A CA 1
ATOM 650 C C . ARG A 1 81 ? 8.952 -0.811 2.341 1.00 96.00 81 ARG A C 1
ATOM 652 O O . ARG A 1 81 ? 8.960 -1.918 2.868 1.00 96.00 81 ARG A O 1
ATOM 659 N N . LEU A 1 82 ? 8.087 0.145 2.689 1.00 96.31 82 LEU A N 1
ATOM 660 C CA . LEU A 1 82 ? 7.079 -0.042 3.734 1.00 96.31 82 LEU A CA 1
ATOM 661 C C . LEU A 1 82 ? 5.940 -0.977 3.315 1.00 96.31 82 LEU A C 1
ATOM 663 O O . LEU A 1 82 ? 5.314 -1.561 4.199 1.00 96.31 82 LEU A O 1
ATOM 667 N N . ILE A 1 83 ? 5.664 -1.115 2.014 1.00 96.62 83 ILE A N 1
ATOM 668 C CA . ILE A 1 83 ? 4.501 -1.852 1.489 1.00 96.62 83 ILE A CA 1
ATOM 669 C C . ILE A 1 83 ? 4.861 -3.055 0.608 1.00 96.62 83 ILE A C 1
ATOM 671 O O . ILE A 1 83 ? 3.979 -3.826 0.242 1.00 96.62 83 ILE A O 1
ATOM 675 N N . ILE A 1 84 ? 6.132 -3.227 0.230 1.00 96.38 84 ILE A N 1
ATOM 676 C CA . ILE A 1 84 ? 6.520 -4.202 -0.800 1.00 96.38 84 ILE A CA 1
ATOM 677 C C . ILE A 1 84 ? 6.185 -5.647 -0.416 1.00 96.38 84 ILE A C 1
ATOM 679 O O . ILE A 1 84 ? 5.702 -6.402 -1.254 1.00 96.38 84 ILE A O 1
ATOM 683 N N . GLU A 1 85 ? 6.367 -6.016 0.852 1.00 97.44 85 GLU A N 1
ATOM 684 C CA . GLU A 1 85 ? 6.046 -7.363 1.337 1.00 97.44 85 GLU A CA 1
ATOM 685 C C . GLU A 1 85 ? 4.530 -7.627 1.309 1.00 97.44 85 GLU A C 1
ATOM 687 O O . GLU A 1 85 ? 4.099 -8.726 0.962 1.00 97.44 85 GLU A O 1
ATOM 692 N N . ASP A 1 86 ? 3.704 -6.606 1.562 1.00 97.12 86 ASP A N 1
ATOM 693 C CA . ASP A 1 86 ? 2.244 -6.710 1.458 1.00 97.12 86 ASP A CA 1
ATOM 694 C C . ASP A 1 86 ? 1.794 -6.909 -0.004 1.00 97.12 86 ASP A C 1
ATOM 696 O O . ASP A 1 86 ? 0.872 -7.680 -0.280 1.00 97.12 86 ASP A O 1
ATOM 700 N N . LEU A 1 87 ? 2.474 -6.262 -0.959 1.00 96.62 87 LEU A N 1
ATOM 701 C CA . LEU A 1 87 ? 2.232 -6.456 -2.394 1.00 96.62 87 LEU A CA 1
ATOM 702 C C . LEU A 1 87 ? 2.688 -7.843 -2.873 1.00 96.62 87 LEU A C 1
ATOM 704 O O . LEU A 1 87 ? 2.002 -8.466 -3.685 1.00 96.62 87 LEU A O 1
ATOM 708 N N . ILE A 1 88 ? 3.808 -8.359 -2.355 1.00 96.81 88 ILE A N 1
ATOM 709 C CA . ILE A 1 88 ? 4.252 -9.738 -2.615 1.00 96.81 88 ILE A CA 1
ATOM 710 C C . ILE A 1 88 ? 3.198 -10.727 -2.108 1.00 96.81 88 ILE A C 1
ATOM 712 O O . ILE A 1 88 ? 2.861 -11.683 -2.807 1.00 96.81 88 ILE A O 1
ATOM 716 N N . GLU A 1 89 ? 2.634 -10.494 -0.924 1.00 96.88 89 GLU A N 1
ATOM 717 C CA . GLU A 1 89 ? 1.578 -11.346 -0.378 1.00 96.88 89 GLU A CA 1
ATOM 718 C C . GLU A 1 89 ? 0.280 -11.260 -1.196 1.00 96.88 89 GLU A C 1
ATOM 720 O O . GLU A 1 89 ? -0.368 -12.272 -1.457 1.00 96.88 89 GLU A O 1
ATOM 725 N N . ALA A 1 90 ? -0.083 -10.073 -1.687 1.00 96.75 90 ALA A N 1
ATOM 726 C CA . ALA A 1 90 ? -1.193 -9.924 -2.625 1.00 96.75 90 ALA A CA 1
ATOM 727 C C . ALA A 1 90 ? -0.957 -10.710 -3.928 1.00 96.75 90 ALA A C 1
ATOM 729 O O . ALA A 1 90 ? -1.852 -11.428 -4.380 1.00 96.75 90 ALA A O 1
ATOM 730 N N . LYS A 1 91 ? 0.263 -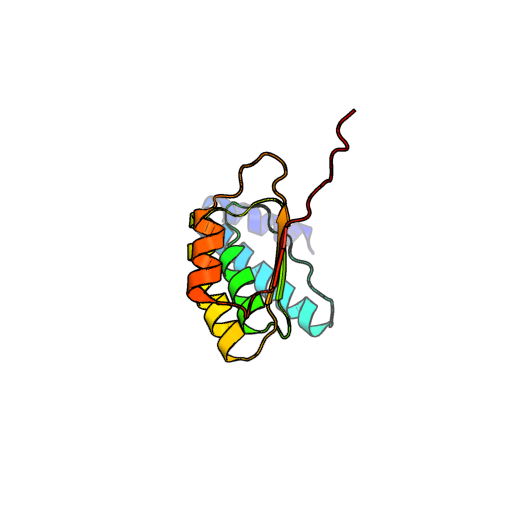10.667 -4.476 1.00 95.19 91 LYS A N 1
ATOM 731 C CA . LYS A 1 91 ? 0.658 -11.469 -5.642 1.00 95.19 91 LYS A CA 1
ATOM 732 C C . LYS A 1 91 ? 0.505 -12.971 -5.391 1.00 95.19 91 LYS A C 1
ATOM 734 O O . LYS A 1 91 ? -0.031 -13.664 -6.249 1.00 95.19 91 LYS A O 1
ATOM 739 N N . LYS A 1 92 ? 0.913 -13.491 -4.225 1.00 95.56 92 LYS A N 1
ATOM 740 C CA . LYS A 1 92 ? 0.736 -14.922 -3.890 1.00 95.56 92 LYS A CA 1
ATOM 741 C C . LYS A 1 92 ? -0.732 -15.360 -3.905 1.00 95.56 92 LYS A C 1
ATOM 743 O O . LYS A 1 92 ? -1.020 -16.516 -4.196 1.00 95.56 92 LYS A O 1
ATOM 748 N N . ARG A 1 93 ? -1.656 -14.436 -3.627 1.00 96.00 93 ARG A N 1
ATOM 749 C CA . ARG A 1 93 ? -3.110 -14.658 -3.697 1.00 96.00 93 ARG A CA 1
ATOM 75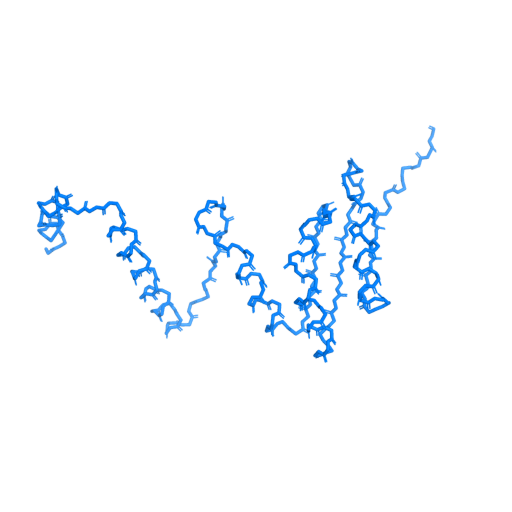0 C C . ARG A 1 93 ? -3.695 -14.468 -5.103 1.00 96.00 93 ARG A C 1
ATOM 752 O O . ARG A 1 93 ? -4.912 -14.494 -5.244 1.00 96.00 93 ARG A O 1
ATOM 759 N N . ASN A 1 94 ? -2.862 -14.266 -6.128 1.00 95.25 94 ASN A N 1
ATOM 760 C CA . ASN A 1 94 ? -3.264 -13.916 -7.495 1.00 95.25 94 ASN A CA 1
ATOM 761 C C . ASN A 1 94 ? -4.117 -12.632 -7.584 1.00 95.25 94 ASN A C 1
ATOM 763 O O . ASN A 1 94 ? -4.939 -12.490 -8.485 1.00 95.25 94 ASN A O 1
ATOM 767 N N . CYS A 1 95 ? -3.932 -11.691 -6.651 1.00 96.25 95 CYS A N 1
ATOM 768 C CA . CYS A 1 95 ? -4.557 -10.368 -6.712 1.00 96.25 95 CYS A CA 1
ATOM 769 C C . CYS A 1 95 ? -3.841 -9.530 -7.783 1.00 96.25 95 CYS A C 1
ATOM 771 O O . CYS A 1 95 ? -2.627 -9.350 -7.649 1.00 96.25 95 CYS A O 1
ATOM 773 N N . PRO A 1 96 ? -4.505 -9.050 -8.850 1.00 94.75 96 PRO A N 1
ATOM 774 C CA . PRO A 1 96 ? -3.854 -8.239 -9.875 1.00 94.75 96 PRO A CA 1
ATOM 775 C C . PRO A 1 96 ? -3.358 -6.913 -9.295 1.00 94.75 96 PRO A C 1
ATOM 777 O O . PRO A 1 96 ? -4.059 -6.273 -8.507 1.00 94.75 96 PRO A O 1
ATOM 780 N N . ILE A 1 97 ? -2.151 -6.498 -9.687 1.00 95.38 97 ILE A N 1
ATOM 781 C CA . ILE A 1 97 ? -1.518 -5.270 -9.195 1.00 95.38 97 ILE A CA 1
ATOM 782 C C . ILE A 1 97 ? -1.130 -4.395 -10.387 1.00 95.38 97 ILE A C 1
ATOM 784 O O . ILE A 1 97 ? -0.336 -4.799 -11.235 1.00 95.38 97 ILE A O 1
ATOM 788 N N . ARG A 1 98 ? -1.648 -3.168 -10.423 1.00 94.62 98 ARG A N 1
ATOM 789 C CA . ARG A 1 98 ? -1.272 -2.138 -11.396 1.00 94.62 98 ARG A CA 1
ATOM 790 C C . ARG A 1 98 ? -0.774 -0.902 -10.669 1.00 94.62 98 ARG A C 1
ATOM 792 O O . ARG A 1 98 ? -1.414 -0.429 -9.728 1.00 94.62 98 ARG A O 1
ATOM 799 N N . ILE A 1 99 ? 0.343 -0.353 -11.134 1.00 92.56 99 ILE A N 1
ATOM 800 C CA . ILE A 1 99 ? 0.903 0.886 -10.598 1.00 92.56 99 ILE A CA 1
ATOM 801 C C . ILE A 1 99 ? 1.084 1.872 -11.749 1.00 92.56 99 ILE A C 1
ATOM 803 O O . ILE A 1 99 ? 1.899 1.681 -12.650 1.00 92.56 99 ILE A O 1
ATOM 807 N N . VAL A 1 100 ? 0.307 2.948 -11.711 1.00 89.38 100 VAL A N 1
ATOM 808 C CA . VAL A 1 100 ? 0.395 4.060 -12.653 1.00 89.38 100 VAL A CA 1
ATOM 809 C C . VAL A 1 100 ? 1.098 5.204 -11.947 1.00 89.38 100 VAL A C 1
ATOM 811 O O . VAL A 1 100 ? 0.618 5.710 -10.929 1.00 89.38 100 VAL A O 1
ATOM 814 N N . THR A 1 101 ? 2.236 5.621 -12.493 1.00 86.31 101 THR A N 1
ATOM 815 C CA . THR A 1 101 ? 2.976 6.765 -11.971 1.00 86.31 101 THR A CA 1
ATOM 816 C C . THR A 1 101 ? 3.430 7.700 -13.081 1.00 86.31 101 THR A C 1
ATOM 818 O O . THR A 1 101 ? 3.600 7.298 -14.233 1.00 86.31 101 THR A O 1
ATOM 821 N N . GLY A 1 102 ? 3.561 8.979 -12.743 1.00 75.56 102 GLY A N 1
ATOM 822 C CA . GLY A 1 102 ? 4.049 10.004 -13.653 1.00 75.56 102 GLY A CA 1
ATOM 823 C C . GLY A 1 102 ? 5.532 10.298 -13.436 1.00 75.56 102 GLY A C 1
ATOM 824 O O . GLY A 1 102 ? 6.107 10.013 -12.387 1.00 75.56 102 GLY A O 1
ATOM 825 N N . ARG A 1 103 ? 6.144 10.951 -14.427 1.00 67.69 103 ARG A N 1
ATOM 826 C CA . ARG A 1 103 ? 7.437 11.646 -14.271 1.00 67.69 103 ARG A CA 1
ATOM 827 C C . ARG A 1 103 ? 7.264 13.149 -14.059 1.00 67.69 103 ARG A C 1
ATOM 829 O O . ARG A 1 103 ? 8.197 13.918 -14.264 1.00 67.69 103 ARG A O 1
ATOM 836 N N . TYR A 1 104 ? 6.061 13.583 -13.698 1.00 57.53 104 TYR A N 1
ATOM 837 C CA . TYR A 1 104 ? 5.744 14.994 -13.517 1.00 57.53 104 TYR A CA 1
ATOM 838 C C . TYR A 1 104 ? 6.672 15.577 -12.445 1.00 57.53 104 TYR A C 1
ATOM 840 O O . TYR A 1 104 ? 6.474 15.229 -11.311 1.00 57.53 104 TYR A O 1
ATOM 848 N N . LEU A 1 105 ? 7.674 16.409 -12.756 1.00 65.00 105 LEU A N 1
ATOM 849 C CA . LEU A 1 105 ? 8.748 16.906 -11.852 1.00 65.00 105 LEU A CA 1
ATOM 850 C C . LEU A 1 105 ? 9.991 16.009 -11.638 1.00 65.00 105 LEU A C 1
ATOM 852 O O . LEU A 1 105 ? 10.875 16.406 -10.884 1.00 65.00 105 LEU A O 1
ATOM 856 N N . ASN A 1 106 ? 10.121 14.838 -12.277 1.00 62.81 106 ASN A N 1
ATOM 857 C CA . ASN A 1 106 ? 11.288 13.938 -12.122 1.00 62.81 106 ASN A CA 1
ATOM 858 C C . ASN A 1 106 ? 11.629 13.523 -10.665 1.00 62.81 106 ASN A C 1
ATOM 860 O O . ASN A 1 106 ? 12.761 13.140 -10.382 1.00 62.81 106 ASN A O 1
ATOM 864 N N . ILE A 1 107 ? 10.670 13.563 -9.731 1.00 68.12 107 ILE A N 1
ATOM 865 C CA . ILE A 1 107 ? 10.908 13.195 -8.317 1.00 68.12 107 ILE A CA 1
ATOM 866 C C . ILE A 1 107 ? 10.885 11.671 -8.105 1.00 68.12 107 ILE A C 1
ATOM 868 O O . ILE A 1 107 ? 11.502 11.172 -7.164 1.00 68.12 107 ILE A O 1
ATOM 872 N N . THR A 1 108 ? 10.203 10.912 -8.972 1.00 71.31 108 THR A N 1
ATOM 873 C CA . THR A 1 108 ? 10.160 9.445 -8.888 1.00 71.31 108 THR A CA 1
ATOM 874 C C . THR A 1 108 ? 11.572 8.871 -8.927 1.00 71.31 108 THR A C 1
ATOM 876 O O . THR A 1 108 ? 12.291 9.017 -9.915 1.00 71.31 108 THR A O 1
ATOM 879 N N . GLN A 1 109 ? 11.967 8.204 -7.843 1.00 77.31 109 GLN A N 1
ATOM 880 C CA . GLN A 1 109 ? 13.291 7.608 -7.737 1.00 77.31 109 GLN A CA 1
ATOM 881 C C . GLN A 1 109 ? 13.344 6.350 -8.612 1.00 77.31 109 GLN A C 1
ATOM 883 O O . GLN A 1 109 ? 12.541 5.438 -8.393 1.00 77.31 109 GLN A O 1
ATOM 888 N N . PRO A 1 110 ? 14.298 6.231 -9.558 1.00 82.50 110 PRO A N 1
ATOM 889 C CA . PRO A 1 110 ? 14.427 5.026 -10.376 1.00 82.50 110 PRO A CA 1
ATOM 890 C C . PRO A 1 110 ? 14.570 3.763 -9.523 1.00 82.50 110 PRO A C 1
ATOM 892 O O . PRO A 1 110 ? 14.028 2.717 -9.864 1.00 82.50 110 PRO A O 1
ATOM 895 N N . SER A 1 111 ? 15.239 3.872 -8.372 1.00 87.56 111 SER A N 1
ATOM 896 C CA . SER A 1 111 ? 15.415 2.769 -7.429 1.00 87.56 111 SER A CA 1
ATOM 897 C C . SER A 1 111 ? 14.099 2.238 -6.854 1.00 87.56 111 SER A C 1
ATOM 899 O O . SER A 1 111 ? 13.991 1.038 -6.624 1.00 87.56 111 SER A O 1
ATOM 901 N N . ALA A 1 112 ? 13.071 3.079 -6.698 1.00 89.50 112 ALA A N 1
ATOM 902 C CA . ALA A 1 112 ? 11.741 2.642 -6.283 1.00 89.50 112 ALA A CA 1
ATOM 903 C C . ALA A 1 112 ? 11.099 1.735 -7.345 1.00 89.50 112 ALA A C 1
ATOM 905 O O . ALA A 1 112 ? 10.562 0.679 -7.016 1.00 89.50 112 ALA A O 1
ATOM 906 N N . LEU A 1 113 ? 11.207 2.116 -8.622 1.00 87.88 113 LEU A N 1
ATOM 907 C CA . LEU A 1 113 ? 10.704 1.323 -9.748 1.00 87.88 113 LEU A CA 1
ATOM 908 C C . LEU A 1 113 ? 11.463 -0.000 -9.875 1.00 87.88 113 LEU A C 1
ATOM 910 O O . LEU A 1 113 ? 10.841 -1.055 -10.000 1.00 87.88 113 LEU A O 1
ATOM 914 N N . TYR A 1 114 ? 12.797 0.044 -9.782 1.00 89.81 114 TYR A N 1
ATOM 915 C CA . TYR A 1 114 ? 13.623 -1.162 -9.800 1.00 89.81 114 TYR A CA 1
ATOM 916 C C . TYR A 1 114 ? 13.303 -2.090 -8.632 1.00 89.81 114 TYR A C 1
ATOM 918 O O . TYR A 1 114 ? 13.179 -3.284 -8.858 1.00 89.81 114 TYR A O 1
ATOM 926 N N . LEU A 1 115 ? 13.099 -1.567 -7.420 1.00 92.94 115 LEU A N 1
ATOM 927 C CA . LEU A 1 115 ? 12.721 -2.374 -6.260 1.00 92.94 115 LEU A CA 1
ATOM 928 C C . LEU A 1 115 ? 11.390 -3.104 -6.482 1.00 92.94 115 LEU A C 1
ATOM 930 O O . LEU A 1 115 ? 11.276 -4.287 -6.172 1.00 92.94 115 LEU A O 1
ATOM 934 N N . ILE A 1 116 ? 10.382 -2.421 -7.029 1.00 92.62 116 ILE A N 1
ATOM 935 C CA . ILE A 1 116 ? 9.091 -3.058 -7.317 1.00 92.62 116 ILE A CA 1
ATOM 936 C C . ILE A 1 116 ? 9.258 -4.123 -8.403 1.00 92.62 116 ILE A C 1
ATOM 938 O O . ILE A 1 116 ? 8.765 -5.238 -8.238 1.00 92.62 116 ILE A O 1
ATOM 942 N N . LYS A 1 117 ? 9.969 -3.806 -9.491 1.00 90.62 117 LYS A N 1
ATOM 943 C CA . LYS A 1 117 ? 10.195 -4.742 -10.598 1.00 90.62 117 LYS A CA 1
ATOM 944 C C . LYS A 1 117 ? 11.023 -5.957 -10.173 1.00 90.62 117 LYS A C 1
ATOM 946 O O . LYS A 1 117 ? 10.701 -7.066 -10.572 1.00 90.62 117 LYS A O 1
ATOM 951 N N . ASP A 1 118 ? 12.037 -5.766 -9.338 1.00 92.94 118 ASP A N 1
ATOM 952 C CA . ASP A 1 118 ? 12.858 -6.838 -8.766 1.00 92.94 118 ASP A CA 1
ATOM 953 C C . ASP A 1 118 ? 12.008 -7.810 -7.938 1.00 92.94 118 ASP A C 1
ATOM 955 O O . ASP A 1 118 ? 12.090 -9.026 -8.099 1.00 92.94 118 ASP A O 1
ATOM 959 N N . ARG A 1 119 ? 11.118 -7.277 -7.093 1.00 94.06 119 ARG A N 1
ATOM 960 C CA . ARG A 1 119 ? 10.312 -8.094 -6.178 1.00 94.06 119 ARG A CA 1
ATOM 961 C C . ARG A 1 119 ? 9.062 -8.703 -6.804 1.00 94.06 119 ARG A C 1
ATOM 963 O O . ARG A 1 119 ? 8.669 -9.808 -6.428 1.00 94.06 119 ARG A O 1
ATOM 970 N N . LEU A 1 120 ? 8.409 -8.004 -7.728 1.00 92.38 120 LEU A N 1
ATOM 971 C CA . LEU A 1 120 ? 7.139 -8.443 -8.312 1.00 92.38 120 LEU A CA 1
ATOM 972 C C . LEU A 1 120 ? 7.283 -8.958 -9.749 1.00 92.38 120 LEU A C 1
ATOM 974 O O . LEU A 1 120 ? 6.430 -9.736 -10.185 1.00 92.38 120 LEU A O 1
ATOM 978 N N . GLY A 1 121 ? 8.379 -8.651 -10.443 1.00 89.94 121 GLY A N 1
ATOM 979 C CA . GLY A 1 121 ? 8.610 -9.041 -11.835 1.00 89.94 121 GLY A CA 1
ATOM 980 C C . GLY A 1 121 ? 7.570 -8.442 -12.779 1.00 89.94 121 G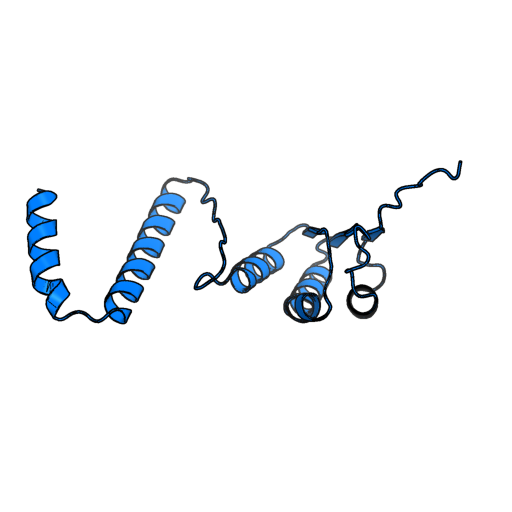LY A C 1
ATOM 981 O O . GLY A 1 121 ? 7.013 -7.377 -12.514 1.00 89.94 121 GLY A O 1
ATOM 982 N N . ASP A 1 122 ? 7.241 -9.179 -13.837 1.00 87.00 122 ASP A N 1
ATOM 983 C CA . ASP A 1 122 ? 6.238 -8.778 -14.837 1.00 87.00 122 ASP A CA 1
ATOM 984 C C . ASP A 1 122 ? 4.785 -8.920 -14.340 1.00 87.00 122 ASP A C 1
ATOM 986 O O . ASP A 1 122 ? 3.836 -8.736 -15.095 1.00 87.00 122 ASP A O 1
ATOM 990 N N . TYR A 1 123 ? 4.592 -9.254 -13.058 1.00 84.94 123 TYR A N 1
ATOM 991 C CA . TYR A 1 123 ? 3.267 -9.336 -12.441 1.00 84.94 123 TYR A CA 1
ATOM 992 C C . TYR A 1 123 ? 2.635 -7.956 -12.216 1.00 84.94 123 TYR A C 1
ATOM 994 O O . TYR A 1 123 ? 1.417 -7.848 -12.094 1.00 84.94 123 TYR A O 1
ATOM 1002 N N . VAL A 1 124 ? 3.458 -6.907 -12.125 1.00 83.38 124 VAL A N 1
ATOM 1003 C CA . VAL A 1 124 ? 2.977 -5.529 -12.012 1.00 83.38 124 VAL A CA 1
ATOM 1004 C C . VAL A 1 124 ? 2.976 -4.870 -13.375 1.00 83.38 124 VAL A C 1
ATOM 1006 O O . VAL A 1 124 ? 4.012 -4.762 -14.028 1.00 83.38 124 VAL A O 1
ATOM 1009 N N . ASP A 1 125 ? 1.812 -4.354 -13.751 1.00 80.38 125 ASP A N 1
ATOM 1010 C CA . ASP A 1 125 ? 1.665 -3.482 -14.908 1.00 80.38 125 ASP A CA 1
ATOM 1011 C C . ASP A 1 125 ? 2.092 -2.051 -14.536 1.00 80.38 125 ASP A C 1
ATOM 1013 O O . ASP A 1 125 ? 1.438 -1.382 -13.723 1.00 80.38 125 ASP A O 1
ATOM 1017 N N . PHE A 1 126 ? 3.216 -1.608 -15.109 1.00 74.69 126 PHE A N 1
ATOM 1018 C CA . PHE A 1 126 ? 3.747 -0.254 -14.971 1.00 74.69 126 PHE A CA 1
ATOM 1019 C C . PHE A 1 126 ? 3.439 0.566 -16.217 1.00 74.69 126 PHE A C 1
ATOM 1021 O O . PHE A 1 126 ? 4.029 0.354 -17.274 1.00 74.69 126 PHE A O 1
ATOM 1028 N N . ASN A 1 127 ? 2.590 1.578 -16.056 1.00 66.44 127 ASN A N 1
ATOM 1029 C CA . ASN A 1 127 ? 2.309 2.541 -17.113 1.00 66.44 127 ASN A CA 1
ATOM 1030 C C . ASN A 1 127 ? 2.891 3.906 -16.738 1.00 66.44 127 ASN A C 1
ATOM 1032 O O . ASN A 1 127 ? 2.300 4.651 -15.954 1.00 66.44 127 ASN A O 1
ATOM 1036 N N . GLU A 1 128 ? 4.052 4.238 -17.309 1.00 59.28 128 GLU A N 1
ATOM 1037 C CA . GLU A 1 128 ? 4.556 5.611 -17.322 1.00 59.28 128 GLU A CA 1
ATOM 1038 C C . GLU A 1 128 ? 3.852 6.383 -18.439 1.00 59.28 128 GLU A C 1
ATOM 1040 O O . GLU A 1 128 ? 4.003 6.094 -19.629 1.00 59.28 128 GLU A O 1
ATOM 1045 N N . ARG A 1 129 ? 3.054 7.383 -18.067 1.00 54.41 129 ARG A N 1
ATOM 1046 C CA . ARG A 1 129 ? 2.368 8.224 -19.049 1.00 54.41 129 ARG A CA 1
ATOM 1047 C C . ARG A 1 129 ? 3.376 9.219 -19.640 1.00 54.41 129 ARG A C 1
ATOM 1049 O O . ARG A 1 129 ? 3.697 10.221 -19.008 1.00 54.41 129 ARG A O 1
ATOM 1056 N N . TYR A 1 130 ? 3.890 8.940 -20.838 1.00 45.16 130 TYR A N 1
ATOM 1057 C CA . TYR A 1 130 ? 4.659 9.915 -21.615 1.00 45.16 130 TYR A CA 1
ATOM 1058 C C . TYR A 1 130 ? 3.720 11.023 -22.107 1.00 45.16 130 TYR A C 1
ATOM 1060 O O . TYR A 1 130 ? 2.909 10.799 -23.007 1.00 45.16 130 TYR A O 1
ATOM 1068 N N . GLU A 1 131 ? 3.844 12.234 -21.567 1.00 44.84 131 GLU A N 1
ATOM 1069 C CA . GLU A 1 131 ? 3.437 13.418 -22.320 1.00 44.84 131 GLU A CA 1
ATOM 1070 C C . GLU A 1 131 ? 4.441 13.596 -23.461 1.00 44.84 131 GLU A C 1
ATOM 1072 O O . GLU A 1 131 ? 5.588 13.996 -23.258 1.00 44.84 131 GLU A O 1
ATOM 1077 N N . LYS A 1 132 ? 4.021 13.247 -24.681 1.00 35.50 132 LYS A N 1
ATOM 1078 C CA . LYS A 1 132 ? 4.701 13.687 -25.897 1.00 35.50 132 LYS A CA 1
ATOM 1079 C C . LYS A 1 132 ? 4.566 15.208 -25.973 1.00 35.50 132 LYS A C 1
ATOM 1081 O O . LYS A 1 132 ? 3.606 15.704 -26.553 1.00 35.50 132 LYS A O 1
ATOM 1086 N N . TRP A 1 133 ? 5.518 15.947 -25.416 1.00 37.44 133 TRP A N 1
ATOM 1087 C CA . TRP A 1 133 ? 5.721 17.327 -25.835 1.00 37.44 133 TRP A CA 1
ATOM 1088 C C . TRP A 1 133 ? 6.318 17.273 -27.241 1.00 37.44 133 TRP A C 1
ATOM 1090 O O . TRP A 1 133 ? 7.472 16.900 -27.446 1.00 37.44 133 TRP A O 1
ATOM 1100 N N . THR A 1 134 ? 5.456 17.536 -28.221 1.00 40.16 134 THR A N 1
ATOM 1101 C CA . THR A 1 134 ? 5.813 17.871 -29.596 1.00 40.16 134 THR A CA 1
ATOM 1102 C C . THR A 1 134 ? 6.952 18.878 -29.585 1.00 40.16 134 THR A C 1
ATOM 1104 O O . THR A 1 134 ? 6.790 19.972 -29.048 1.00 40.16 134 THR A O 1
ATOM 1107 N N . GLN A 1 135 ? 8.083 18.511 -30.184 1.00 38.91 135 GLN A N 1
ATOM 1108 C CA . GLN A 1 135 ? 9.058 19.505 -30.603 1.00 38.91 135 GLN A CA 1
ATOM 1109 C C . GLN A 1 135 ? 8.397 20.405 -31.652 1.00 38.91 135 GLN A C 1
ATOM 1111 O O . GLN A 1 135 ? 7.896 19.908 -32.664 1.00 38.91 135 GLN A O 1
ATOM 1116 N N . GLN A 1 136 ? 8.366 21.702 -31.366 1.00 41.38 136 GLN A N 1
ATOM 1117 C CA . GLN A 1 136 ? 8.343 22.777 -32.352 1.00 41.38 136 GLN A CA 1
ATOM 1118 C C . GLN A 1 136 ? 9.585 23.624 -32.108 1.00 41.38 136 GLN A C 1
ATOM 1120 O O . GLN A 1 136 ? 9.908 23.831 -30.915 1.00 41.38 136 GLN A O 1
#

=== Feature glossary ===
Key to the feature types in this record:

pLDDT. pLDDT is the predicted lDDT-Cα score: AlphaFold's confidence that the local environment of each residue (all inter-atomic distances within 15 Å) is correctly placed. It is a per-residue number between 0 and 100, with higher meaning more reliable.

Radius of gyration, Cα contacts, bounding box. The geometric summary reports three shape descriptors. Rg (radius of gyration) measures how spread out the Cα atoms are about their centre of mass; compact globular proteins have small Rg, elongated or unfolded ones large. Cα contacts (<8 Å, |i−j|>4) count long-range residue pairs in spatial proximity — high for tightly packed folds, near zero for rods or random coil. The bounding-box extents give the protein's footprint along x, y, z in Å.

Backbone torsions (φ/ψ). Backbone dihedral angles. Every residue except chain termini has a φ (preceding-C → N → Cα → C) and a ψ (N → Cα → C → next-N). They are reported in degrees following the IUPAC sign convention. Secondary structure is essentially a statement about which (φ, ψ) basin each residue occupies.

Contact-map, Ramachandran, and PAE plots. Plot images: a contact map (which residues are close in 3D, as an N×N binary image), a Ramachandran scatter (backbone torsion angles, revealing secondary-structure composition at a glance), and — for AlphaFold structures — a PAE heatmap (pairwise prediction confidence).

Predicted aligned error. Predicted Aligned Error (PAE) is an AlphaFold confidence matrix: entry (i, j) is the expected error in the position of residue j, in ångströms, when the prediction is superimposed on the true structure at residue i. Low PAE within a block of residues means that block is internally rigid and well-predicted; high PAE between two blocks means their relative placement is uncertain even if each block individually is confident.

Secondary structure (3-state, P-SEA). Three-state secondary structure (P-SEA) collapses the eight DSSP classes into helix (a), strand (b), and coil (c). P-SEA assigns these from Cα geometry alone — distances and angles — without requiring backbone oxygens, so it works on any Cα trace.

Solvent-accessible surface area. Solvent-accessible surface area (SASA) is the area in Å² traced out by the centre of a 1.4 Å probe sphere (a water molecule) rolled over the protein's van der Waals surface (Shrake–Rupley / Lee–Richards construction). Buried residues have near-zero SASA; fully exposed residues can exceed 200 Å². The total SASA scales roughly with the number of surface residues.

Foldseek 3Di. The Foldseek 3Di string encodes local tertiary geometry as a 20-letter alphabet — one character per residue — derived from the relative positions of nearby Cα atoms. Unlike the amino-acid sequence, 3Di is a direct function of the 3D structure, so two proteins with the same fold have similar 3Di strings even at low sequence identity.

B-factor. For experimental (PDB) structures, the B-factor (temperature factor) quantifies the positional spread of each atom in the crystal — a combination of thermal vibration and static disorder — in units of Å². High B-factors mark flexible loops or poorly resolved regions; low B-factors mark the rigid, well-ordered core.

mmCIF coordinates. The mmCIF block holds the 3D Cartesian coordinates of each backbone atom (N, Cα, C, O) in ångströms. mmCIF is the PDB's canonical archive format — a tagged-loop text representation of the atomic model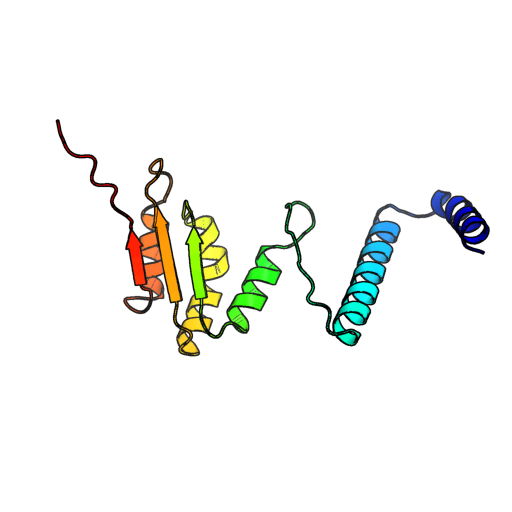.

InterPro / GO / CATH / organism. Functional annotations link the protein to curated databases. InterPro entries identify conserved domains and families by matching the sequence against member-database signatures (Pfam, PROSITE, CDD, …). Gene Ontology (GO) terms describe molecular function, biological process, and cellular component in a controlled vocabulary. CATH places the structure in a hierarchical fold classification (Class/Architecture/Topology/Homologous-superfamily). The organism is the source species.

Rendered structure images. Structure images are PyMOL renders from six orthogonal camera directions. Cartoon representation draws helices as coils and strands as arrows; sticks shows the backbone as bonds; surface shows the solvent-excluded envelope. Rainbow coloring maps sequence position to hue (blue→red, N→C); chain coloring assigns a distinct color per polypeptide.

Sequence. This is the polypeptide sequence — one letter per residue, N-terminus first. Length ranges from a few dozen residues for small domains to over a thousand for large multi-domain proteins.

Secondary structure (8-state, DSSP). The SS8 string is DSSP's per-residue secondary-structure call. α-helix (H) means an i→i+4 H-bond ladder; β-strand (E) means the residue participates in a β-sheet; 3₁₀ (G) and π (I) are tighter and wider helices; T/S are turns/bends; '-' is loop.

Nearest PDB structures. Structural nearest neighbors (via Foldseek easy-search vs the PDB). Reported per hit: target PDB id, E-value, and alignment TM-score. A TM-score above ~0.5 is the conventional threshold for 'same fold'.